Protein AF-A0A960ZQN3-F1 (afdb_monomer_lite)

Radius of gyration: 20.25 Å; chains: 1; bounding box: 57×72×35 Å

Sequence (172 aa):
MNKPSEHPDIIPLIETQFPGLRSLPWQVVADALDAFAHFGADRVEHLRDSTHRLIRNHFRDDHGGGCIFHLLSEADGPDGWIHSKESLTRYFTGGCGEAFRHQPQYQPAKWLVRVWDGEKTTRYGNWNAITPAMIHDLCELALLLRQSPPTTEPSIADEWQSLQSSMALPID

pLDDT: mean 84.17, std 13.66, range [40.12, 97.06]

Secondary structure (DSSP, 8-state):
---GGG-TTHHHHHHHT-GGGGGS-HHHHHHHHHHHHTS-HHHHHHHHHTGGG--SSTT-STT---SHHHHHHGGG-GGG---SHHHHHHHHHSS-STTGGGSGGGHHHHHHHHHHTT---TTT-S-PPPPHHHHHHHHHHHHHHHHSPP--PPPHHHHHHHHHHHS-----

Foldseek 3Di:
DPQPVPPPPLVVCCVPPNVVCVQFQPLLLRLLLLLCVLADLVLLVQLLVCLVVAAADAQPDPLQCHFSQQSSQVVVPSVQGPRDPQSLLCSQQVHGDDVSCPDPSSVSVVVNNCLQNVNDDPVRHDGGRDGSSNSSSSSVSSSVVVPPDPPPPCPVVNVVVVVVVVPPDDDD

Structure (mmCIF, N/CA/C/O backbone):
data_AF-A0A960ZQN3-F1
#
_entry.id   AF-A0A960ZQN3-F1
#
loop_
_atom_site.group_PDB
_atom_site.id
_atom_site.type_symbol
_atom_site.label_atom_id
_atom_site.label_alt_id
_atom_site.label_comp_id
_atom_site.label_asym_id
_atom_site.label_entity_id
_atom_site.label_seq_id
_atom_site.pdbx_PDB_ins_code
_atom_site.Cartn_x
_atom_site.Cartn_y
_atom_site.Cartn_z
_atom_site.occupancy
_atom_site.B_iso_or_equiv
_atom_site.auth_seq_id
_atom_site.auth_comp_id
_atom_site.auth_asym_id
_atom_site.auth_atom_id
_atom_site.pdbx_PDB_model_num
ATOM 1 N N . MET A 1 1 ? -0.648 14.745 -6.942 1.00 40.75 1 MET A N 1
ATOM 2 C CA . MET A 1 1 ? -1.421 14.225 -5.799 1.00 40.75 1 MET A CA 1
ATOM 3 C C . MET A 1 1 ? -0.855 14.871 -4.555 1.00 40.75 1 MET A C 1
ATOM 5 O O . MET A 1 1 ? 0.345 14.747 -4.335 1.00 40.75 1 MET A O 1
ATOM 9 N N . ASN A 1 2 ? -1.678 15.624 -3.827 1.00 40.12 2 ASN A N 1
ATOM 10 C CA . ASN A 1 2 ? -1.334 16.093 -2.484 1.00 40.12 2 ASN A CA 1
ATOM 11 C C . ASN A 1 2 ? -1.090 14.866 -1.598 1.00 40.12 2 ASN A C 1
ATOM 13 O O . ASN A 1 2 ? -1.681 13.811 -1.843 1.00 40.12 2 ASN A O 1
ATOM 17 N N . LYS A 1 3 ? -0.174 14.959 -0.631 1.00 43.47 3 LYS A N 1
ATOM 18 C CA . LYS A 1 3 ? 0.129 13.809 0.231 1.00 43.47 3 LYS A CA 1
ATOM 19 C C . LYS A 1 3 ? -1.122 13.478 1.057 1.00 43.47 3 LYS A C 1
ATOM 21 O O . LYS A 1 3 ? -1.698 14.401 1.623 1.00 43.47 3 LYS A O 1
ATOM 26 N N . PRO A 1 4 ? -1.507 12.203 1.235 1.00 44.72 4 PRO A N 1
ATOM 27 C CA . PRO A 1 4 ? -2.639 11.798 2.066 1.00 44.72 4 PRO A CA 1
ATOM 28 C C . PRO A 1 4 ? -2.570 12.312 3.509 1.00 44.72 4 PRO A C 1
ATOM 30 O O . PRO A 1 4 ? -3.593 12.435 4.175 1.00 44.72 4 PRO A O 1
ATOM 33 N N . SER A 1 5 ? -1.369 12.682 3.974 1.00 46.81 5 SER A N 1
ATOM 34 C CA . SER A 1 5 ? -1.140 13.407 5.227 1.00 46.81 5 SER A CA 1
ATOM 35 C C . SER A 1 5 ? -1.858 14.765 5.328 1.00 46.81 5 SER A C 1
ATOM 37 O O . SER A 1 5 ? -1.853 15.346 6.407 1.00 46.81 5 SER A O 1
ATOM 39 N N . GLU A 1 6 ? -2.432 15.273 4.234 1.00 56.47 6 GLU A N 1
ATOM 40 C CA . GLU A 1 6 ? -3.124 16.566 4.129 1.00 56.47 6 GLU A CA 1
ATOM 41 C C . GLU A 1 6 ? -4.652 16.438 4.013 1.00 56.47 6 GLU A C 1
ATOM 43 O O . GLU A 1 6 ? -5.313 17.441 3.777 1.00 56.47 6 GLU A O 1
ATOM 48 N N . HIS A 1 7 ? -5.240 15.246 4.176 1.00 62.91 7 HIS A N 1
ATOM 49 C CA . HIS A 1 7 ? -6.700 15.104 4.197 1.00 62.91 7 HIS A CA 1
ATOM 50 C C . HIS A 1 7 ? -7.236 15.222 5.635 1.00 62.91 7 HIS A C 1
ATOM 52 O O . HIS A 1 7 ? -7.259 14.212 6.351 1.00 62.91 7 HIS A O 1
ATOM 58 N N . PRO A 1 8 ? -7.697 16.412 6.080 1.00 67.56 8 PRO A N 1
ATOM 59 C CA . PRO A 1 8 ? -8.302 16.581 7.406 1.00 67.56 8 PRO A CA 1
ATOM 60 C C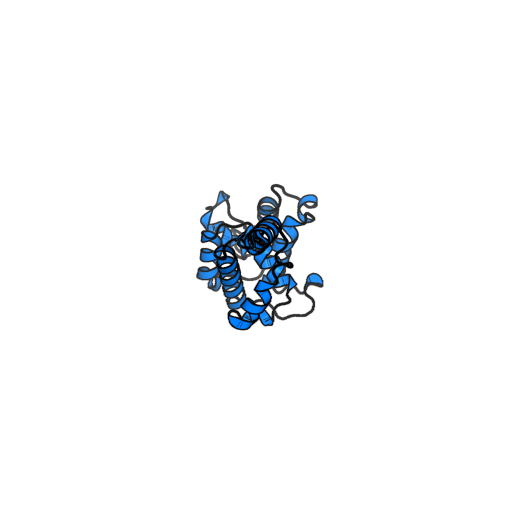 . PRO A 1 8 ? -9.502 15.647 7.622 1.00 67.56 8 PRO A C 1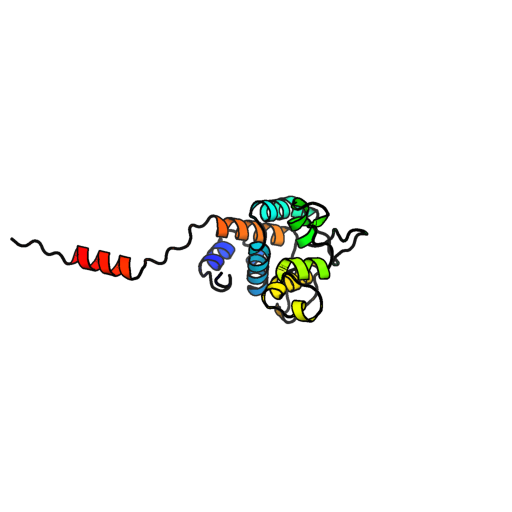
ATOM 62 O O . PRO A 1 8 ? -9.794 15.266 8.754 1.00 67.56 8 PRO A O 1
ATOM 65 N N . ASP A 1 9 ? -10.137 15.209 6.536 1.00 79.19 9 ASP A N 1
ATOM 66 C CA . ASP A 1 9 ? -11.330 14.365 6.550 1.00 79.19 9 ASP A CA 1
ATOM 67 C C . ASP A 1 9 ? -11.048 12.894 6.893 1.00 79.19 9 ASP A C 1
ATOM 69 O O . ASP A 1 9 ? -11.964 12.156 7.256 1.00 79.19 9 ASP A O 1
ATOM 73 N N . ILE A 1 10 ? -9.788 12.441 6.833 1.00 85.44 10 ILE A N 1
ATOM 74 C CA . ILE A 1 10 ? -9.457 11.040 7.134 1.00 85.44 10 ILE A CA 1
ATOM 75 C C . ILE A 1 10 ? -9.588 10.745 8.631 1.00 85.44 10 ILE A C 1
ATOM 77 O O . ILE A 1 10 ? -10.032 9.656 8.999 1.00 85.44 10 ILE A O 1
ATOM 81 N N . ILE A 1 11 ? -9.215 11.686 9.505 1.00 85.00 11 ILE A N 1
ATOM 82 C CA . ILE A 1 11 ? -9.245 11.456 10.958 1.00 85.00 11 ILE A CA 1
ATOM 83 C C . ILE A 1 11 ? -10.678 11.156 11.432 1.00 85.00 11 ILE A C 1
ATOM 85 O O . ILE A 1 11 ? -10.868 10.100 12.040 1.00 85.00 11 ILE A O 1
ATOM 89 N N . PRO A 1 12 ? -11.704 11.965 11.090 1.00 87.69 12 PRO A N 1
ATOM 90 C CA . PRO A 1 12 ? -13.092 11.639 11.415 1.00 87.69 12 PRO A CA 1
ATOM 91 C C . PRO A 1 12 ? -13.553 10.279 10.877 1.00 87.69 12 PRO A C 1
ATOM 93 O O . PRO A 1 12 ? -14.305 9.575 11.552 1.00 87.69 12 PRO A O 1
ATOM 96 N N . LEU A 1 13 ? -13.106 9.872 9.683 1.00 88.06 13 LEU A N 1
ATOM 97 C CA . LEU A 1 13 ? -13.450 8.568 9.105 1.00 88.06 13 LEU A CA 1
ATOM 98 C C . LEU A 1 13 ? -12.823 7.410 9.891 1.00 88.06 13 LEU A C 1
ATOM 100 O O . LEU A 1 13 ? -13.507 6.437 10.203 1.00 88.06 13 LEU A O 1
ATOM 104 N N . ILE A 1 14 ? -11.549 7.522 10.271 1.00 89.38 14 ILE A N 1
ATOM 105 C CA . ILE A 1 14 ? -10.876 6.528 11.121 1.00 89.38 14 ILE A CA 1
ATOM 106 C C . ILE A 1 14 ? -11.545 6.451 12.494 1.00 89.38 14 ILE A C 1
ATOM 108 O O . ILE A 1 14 ? -11.747 5.368 13.050 1.00 89.38 14 ILE A O 1
ATOM 112 N N . GLU A 1 15 ? -11.919 7.598 13.051 1.00 87.69 15 GLU A N 1
ATOM 113 C CA . GLU A 1 15 ? -12.622 7.645 14.320 1.00 87.69 15 GLU A CA 1
ATOM 114 C C . GLU A 1 15 ? -14.010 7.013 14.212 1.00 87.69 15 GLU A C 1
ATOM 116 O O . GLU A 1 15 ? -14.386 6.242 15.081 1.00 87.69 15 GLU A O 1
ATOM 121 N N . THR A 1 16 ? -14.779 7.250 13.161 1.00 90.75 16 THR A N 1
ATOM 122 C CA . THR A 1 16 ? -16.177 6.789 13.120 1.00 90.75 16 THR A CA 1
ATOM 123 C C . THR A 1 16 ? -16.362 5.399 12.515 1.00 90.75 16 THR A C 1
ATOM 125 O O . THR A 1 16 ? -17.167 4.627 13.033 1.00 90.75 16 THR A O 1
ATOM 128 N N . GLN A 1 17 ? -15.625 5.065 11.455 1.00 93.50 17 GLN A N 1
ATOM 129 C CA . GLN A 1 17 ? -15.877 3.883 10.619 1.00 93.50 17 GLN A CA 1
ATOM 130 C C . GLN A 1 17 ? -14.787 2.812 10.734 1.00 93.50 17 GLN A C 1
ATOM 132 O O . GLN A 1 17 ? -15.099 1.630 10.635 1.00 93.50 17 GLN A O 1
ATOM 137 N N . PHE A 1 18 ? -13.537 3.195 11.023 1.00 94.50 18 PHE A N 1
ATOM 138 C CA . PHE A 1 18 ? -12.396 2.266 11.035 1.00 94.50 18 PHE A CA 1
ATOM 139 C C . PHE A 1 18 ? -11.647 2.261 12.379 1.00 94.50 18 PHE A C 1
ATOM 141 O O . PHE A 1 18 ? -10.457 2.592 12.443 1.00 94.50 18 PHE A O 1
ATOM 148 N N . PRO A 1 19 ? -12.303 1.870 13.491 1.00 89.94 19 PRO A N 1
ATOM 149 C CA . PRO A 1 19 ? -11.711 1.953 14.824 1.00 89.94 19 PRO A CA 1
ATOM 150 C C . PRO A 1 19 ? -10.436 1.109 14.983 1.00 89.94 19 PRO A C 1
ATOM 152 O O . PRO A 1 19 ? -9.588 1.453 15.808 1.00 89.94 19 PRO A O 1
ATOM 155 N N . GLY A 1 20 ? -10.261 0.049 14.183 1.00 89.31 20 GLY A N 1
ATOM 156 C CA . GLY A 1 20 ? -9.033 -0.752 14.151 1.00 89.31 20 GLY A CA 1
ATOM 157 C C . GLY A 1 20 ? -7.796 0.061 13.754 1.00 89.31 20 GLY A C 1
ATOM 158 O O . GLY A 1 20 ? -6.716 -0.131 14.324 1.00 89.31 20 GLY A O 1
ATOM 159 N N . LEU A 1 21 ? -7.964 1.040 12.859 1.00 93.62 21 LEU A N 1
ATOM 160 C CA . LEU A 1 21 ? -6.877 1.886 12.364 1.00 93.62 21 LEU A CA 1
ATOM 161 C C . LEU A 1 21 ? -6.417 2.940 13.376 1.00 93.62 21 LEU A C 1
ATOM 163 O O . LEU A 1 21 ? -5.293 3.418 13.269 1.00 93.62 21 LEU A O 1
ATOM 167 N N . ARG A 1 22 ? -7.213 3.253 14.410 1.00 91.12 22 ARG A N 1
ATOM 168 C CA . ARG A 1 22 ? -6.832 4.211 15.472 1.00 91.12 22 ARG A CA 1
ATOM 169 C C . ARG A 1 22 ? -5.569 3.803 16.236 1.00 91.12 22 ARG A C 1
ATOM 171 O O . ARG A 1 22 ? -4.911 4.636 16.849 1.00 91.12 22 ARG A O 1
ATOM 178 N N . SER A 1 23 ? -5.266 2.506 16.246 1.00 90.75 23 SER A N 1
ATOM 179 C CA . SER A 1 23 ? -4.070 1.949 16.886 1.00 90.75 23 SER A CA 1
ATOM 180 C C . SER A 1 23 ? -2.815 2.022 16.011 1.00 90.75 23 SER A C 1
ATOM 182 O O . SER A 1 23 ? -1.711 1.782 16.506 1.00 90.75 23 SER A O 1
ATOM 184 N N . LEU A 1 24 ? -2.968 2.348 14.724 1.00 90.75 24 LEU A N 1
ATOM 185 C CA . LEU A 1 24 ? -1.850 2.509 13.809 1.00 90.75 24 LEU A CA 1
ATOM 186 C C . LEU A 1 24 ? -1.257 3.914 13.947 1.00 90.75 24 LEU A C 1
ATOM 188 O O . LEU A 1 24 ? -1.995 4.897 14.043 1.00 90.75 24 LEU A O 1
ATOM 192 N N . PRO A 1 25 ? 0.076 4.051 13.882 1.00 91.38 25 PRO A N 1
ATOM 193 C CA . PRO A 1 25 ? 0.689 5.352 13.678 1.00 91.38 25 PRO A CA 1
ATOM 194 C C . PRO A 1 25 ? 0.147 5.986 12.394 1.00 91.38 25 PRO A C 1
ATOM 196 O O . PRO A 1 25 ? 0.110 5.333 11.351 1.00 91.38 25 PRO A O 1
ATOM 199 N N . TRP A 1 26 ? -0.200 7.273 12.443 1.00 89.00 26 TRP A N 1
ATOM 200 C CA . TRP A 1 26 ? -0.752 8.001 11.292 1.00 89.00 26 TRP A CA 1
ATOM 201 C C . TRP A 1 26 ? 0.075 7.828 10.008 1.00 89.00 26 TRP A C 1
ATOM 203 O O . TRP A 1 26 ? -0.470 7.609 8.931 1.00 89.00 26 TRP A O 1
ATOM 213 N N . GLN A 1 27 ? 1.406 7.837 10.125 1.00 91.25 27 GLN A N 1
ATOM 214 C CA . GLN A 1 27 ? 2.302 7.663 8.982 1.00 91.25 27 GLN A CA 1
ATOM 215 C C . GLN A 1 27 ? 2.159 6.287 8.302 1.00 91.25 27 GLN A C 1
ATOM 217 O O . GLN A 1 27 ? 2.409 6.194 7.105 1.00 91.25 27 GLN A O 1
ATOM 222 N N . VAL A 1 28 ? 1.758 5.230 9.023 1.00 93.06 28 VAL A N 1
ATOM 223 C CA . VAL A 1 28 ? 1.466 3.914 8.420 1.00 93.06 28 VAL A CA 1
ATOM 224 C C . VAL A 1 28 ? 0.232 4.014 7.532 1.00 93.06 28 VAL A C 1
ATOM 226 O O . VAL A 1 28 ? 0.256 3.526 6.407 1.00 93.06 28 VAL A O 1
ATOM 229 N N . VAL A 1 29 ? -0.822 4.676 8.020 1.00 94.00 29 VAL A N 1
ATOM 230 C CA . VAL A 1 29 ? -2.050 4.899 7.248 1.00 94.00 29 VAL A CA 1
ATOM 231 C C . VAL A 1 29 ? -1.739 5.724 6.001 1.00 94.00 29 VAL A C 1
ATOM 233 O O . VAL A 1 29 ? -2.080 5.309 4.899 1.00 94.00 29 VAL A O 1
ATOM 236 N N . ALA A 1 30 ? -1.019 6.837 6.154 1.00 91.69 30 ALA A N 1
ATOM 237 C CA . ALA A 1 30 ? -0.630 7.687 5.032 1.00 91.69 30 ALA A CA 1
ATOM 238 C C . ALA A 1 30 ? 0.205 6.928 3.985 1.00 91.69 30 ALA A C 1
ATOM 240 O O . ALA A 1 30 ? -0.123 6.975 2.803 1.00 91.69 30 ALA A O 1
ATOM 241 N N . ASP A 1 31 ? 1.228 6.176 4.411 1.00 94.12 31 ASP A N 1
ATOM 242 C CA . ASP A 1 31 ? 2.074 5.402 3.495 1.00 94.12 31 ASP A CA 1
ATOM 243 C C . ASP A 1 31 ? 1.282 4.268 2.800 1.00 94.12 31 ASP A C 1
ATOM 245 O O . ASP A 1 31 ? 1.553 3.944 1.643 1.00 94.12 31 ASP A O 1
ATOM 249 N N . ALA A 1 32 ? 0.290 3.672 3.474 1.00 95.31 32 ALA A N 1
ATOM 250 C CA . ALA A 1 32 ? -0.591 2.672 2.872 1.00 95.31 32 ALA A CA 1
ATOM 251 C C . ALA A 1 32 ? -1.491 3.281 1.790 1.00 95.31 32 ALA A C 1
ATOM 253 O O . ALA A 1 32 ? -1.557 2.752 0.682 1.00 95.31 32 ALA A O 1
ATOM 254 N N . LEU A 1 33 ? -2.133 4.414 2.088 1.00 94.94 33 LEU A N 1
ATOM 255 C CA . LEU A 1 33 ? -2.977 5.131 1.131 1.00 94.94 33 LEU A CA 1
ATOM 256 C C . LEU A 1 33 ? -2.171 5.613 -0.079 1.00 94.94 33 LEU A C 1
ATOM 258 O O . LEU A 1 33 ? -2.609 5.420 -1.213 1.00 94.94 33 LEU A O 1
ATOM 262 N N . ASP A 1 34 ? -0.974 6.160 0.156 1.00 93.94 34 ASP A N 1
ATOM 263 C CA . ASP A 1 34 ? -0.030 6.535 -0.900 1.00 93.94 34 ASP A CA 1
ATOM 264 C C . ASP A 1 34 ? 0.299 5.337 -1.788 1.00 93.94 34 ASP A C 1
ATOM 266 O O . ASP A 1 34 ? 0.190 5.415 -3.008 1.00 93.94 34 ASP A O 1
ATOM 270 N N . ALA A 1 35 ? 0.665 4.200 -1.192 1.00 95.38 35 ALA A N 1
ATOM 271 C CA . ALA A 1 35 ? 1.006 3.012 -1.959 1.00 95.38 35 ALA A CA 1
ATOM 272 C C . ALA A 1 35 ? -0.189 2.477 -2.764 1.00 95.38 35 ALA A C 1
ATOM 274 O O . ALA A 1 35 ? -0.026 2.113 -3.929 1.00 95.38 35 ALA A O 1
ATOM 275 N N . PHE A 1 36 ? -1.388 2.454 -2.178 1.00 95.81 36 PHE A N 1
ATOM 276 C CA . PHE A 1 36 ? -2.598 1.978 -2.848 1.00 95.81 36 PHE A CA 1
ATOM 277 C C . PHE A 1 36 ? -3.031 2.895 -3.988 1.00 95.81 36 PHE A C 1
ATOM 279 O O . PHE A 1 36 ? -3.550 2.397 -4.984 1.00 95.81 36 PHE A O 1
ATOM 286 N N . ALA A 1 37 ? -2.781 4.205 -3.907 1.00 94.19 37 ALA A N 1
ATOM 287 C CA . ALA A 1 37 ? -3.086 5.163 -4.972 1.00 94.19 37 ALA A CA 1
ATOM 288 C C . ALA A 1 37 ? -2.400 4.844 -6.317 1.00 94.19 37 ALA A C 1
ATOM 290 O O . ALA A 1 37 ? -2.891 5.263 -7.362 1.00 94.19 37 ALA A O 1
ATOM 291 N N . HIS A 1 38 ? -1.320 4.054 -6.314 1.00 93.69 38 HIS A N 1
ATOM 292 C CA . HIS A 1 38 ? -0.671 3.557 -7.533 1.00 93.69 38 HIS A CA 1
ATOM 293 C C . HIS A 1 38 ? -1.403 2.380 -8.207 1.00 93.69 38 HIS A C 1
ATOM 295 O O . HIS A 1 38 ? -0.951 1.896 -9.245 1.00 93.69 38 HIS A O 1
ATOM 301 N N . PHE A 1 39 ? -2.503 1.896 -7.630 1.00 94.31 39 PHE A N 1
ATOM 302 C CA . PHE A 1 39 ? -3.287 0.773 -8.141 1.00 94.31 39 PHE A CA 1
ATOM 303 C C . PHE A 1 39 ? -4.729 1.197 -8.434 1.00 94.31 39 PHE A C 1
ATOM 305 O O . PHE A 1 39 ? -5.309 2.017 -7.714 1.00 94.31 39 PHE A O 1
ATOM 312 N N . GLY A 1 40 ? -5.327 0.592 -9.466 1.00 93.62 40 GLY A N 1
ATOM 313 C CA . GLY A 1 40 ? -6.756 0.718 -9.775 1.00 93.62 40 GLY A CA 1
ATOM 314 C C . GLY A 1 40 ? -7.654 0.266 -8.616 1.00 93.62 40 GLY A C 1
ATOM 315 O O . GLY A 1 40 ? -7.197 -0.404 -7.689 1.00 93.62 40 GLY A O 1
ATOM 316 N N . ALA A 1 41 ? -8.916 0.708 -8.606 1.00 94.88 41 ALA A N 1
ATOM 317 C CA . ALA A 1 41 ? -9.858 0.379 -7.526 1.00 94.88 41 ALA A CA 1
ATOM 318 C C . ALA A 1 41 ? -10.135 -1.127 -7.451 1.00 94.88 41 ALA A C 1
ATOM 320 O O . ALA A 1 41 ? -10.105 -1.691 -6.365 1.00 94.88 41 ALA A O 1
ATOM 321 N N . ASP A 1 42 ? -10.258 -1.771 -8.608 1.00 94.69 42 ASP A N 1
ATOM 322 C CA . ASP A 1 42 ? -10.379 -3.217 -8.794 1.00 94.69 42 ASP A CA 1
ATOM 323 C C . ASP A 1 42 ? -9.282 -4.008 -8.063 1.00 94.69 42 ASP A C 1
ATOM 325 O O . ASP A 1 42 ? -9.545 -5.015 -7.408 1.00 94.69 42 ASP A O 1
ATOM 329 N N . ARG A 1 43 ? -8.038 -3.524 -8.109 1.00 95.31 43 ARG A N 1
ATOM 330 C CA . ARG A 1 43 ? -6.903 -4.185 -7.447 1.00 95.31 43 ARG A CA 1
ATOM 331 C C . ARG A 1 43 ? -6.950 -4.029 -5.936 1.00 95.31 43 ARG A C 1
ATOM 333 O O . ARG A 1 43 ? -6.645 -4.969 -5.207 1.00 95.31 43 ARG A O 1
ATOM 340 N N . VAL A 1 44 ? -7.334 -2.845 -5.462 1.00 96.50 44 VAL A N 1
ATOM 341 C CA . VAL A 1 44 ? -7.496 -2.582 -4.025 1.00 96.50 44 VAL A CA 1
ATOM 342 C C . VAL A 1 44 ? -8.671 -3.390 -3.460 1.00 96.50 44 VAL A C 1
ATOM 344 O O . VAL A 1 44 ? -8.552 -3.940 -2.367 1.00 96.50 44 VAL A O 1
ATOM 347 N N . GLU A 1 45 ? -9.763 -3.537 -4.215 1.00 96.00 45 GLU A N 1
ATOM 348 C CA . GLU A 1 45 ? -10.876 -4.441 -3.892 1.00 96.00 45 GLU A CA 1
ATOM 349 C C . GLU A 1 45 ? -10.414 -5.899 -3.819 1.00 96.00 45 GLU A C 1
ATOM 351 O O . GLU A 1 45 ? -10.689 -6.583 -2.834 1.00 96.00 45 GLU A O 1
ATOM 356 N N . HIS A 1 46 ? -9.627 -6.359 -4.796 1.00 94.38 46 HIS A N 1
ATOM 357 C CA . HIS A 1 46 ? -9.065 -7.711 -4.770 1.00 94.38 46 HIS A CA 1
ATOM 358 C C . HIS A 1 46 ? -8.190 -7.958 -3.534 1.00 94.38 46 HIS A C 1
ATOM 360 O O . HIS A 1 46 ? -8.313 -9.003 -2.891 1.00 94.38 46 HIS A O 1
ATOM 366 N N . LEU A 1 47 ? -7.343 -6.994 -3.146 1.00 94.88 47 LEU A N 1
ATOM 367 C CA . LEU A 1 47 ? -6.561 -7.089 -1.910 1.00 94.88 47 LEU A CA 1
ATOM 368 C C . LEU A 1 47 ? -7.465 -7.166 -0.670 1.00 94.88 47 LEU A C 1
ATOM 370 O O . LEU A 1 47 ? -7.219 -8.022 0.181 1.00 94.88 47 LEU A O 1
ATOM 374 N N . ARG A 1 48 ? -8.497 -6.312 -0.571 1.00 96.19 48 ARG A N 1
ATOM 375 C CA . ARG A 1 48 ? -9.481 -6.319 0.531 1.00 96.19 48 ARG A CA 1
ATOM 376 C C . ARG A 1 48 ? -10.084 -7.715 0.705 1.00 96.19 48 ARG A C 1
ATOM 378 O O . ARG A 1 48 ? -10.031 -8.284 1.799 1.00 96.19 48 ARG A O 1
ATOM 385 N N . ASP A 1 49 ? -10.564 -8.295 -0.389 1.00 95.38 49 ASP A N 1
ATOM 386 C CA . ASP A 1 49 ? -11.267 -9.582 -0.388 1.00 95.38 49 ASP A CA 1
ATOM 387 C C . ASP A 1 49 ? -10.299 -10.771 -0.189 1.00 95.38 49 ASP A C 1
ATOM 389 O O . ASP A 1 49 ? -10.670 -11.831 0.326 1.00 95.38 49 ASP A O 1
ATOM 393 N N . SER A 1 50 ? -9.017 -10.577 -0.514 1.00 93.25 50 SER A N 1
ATOM 394 C CA . SER A 1 50 ? -7.954 -11.585 -0.410 1.00 93.25 50 SER A CA 1
ATOM 395 C C . SER A 1 50 ? -7.060 -11.448 0.829 1.00 93.25 50 SER A C 1
ATOM 397 O O . SER A 1 50 ? -6.054 -12.150 0.926 1.00 93.25 50 SER A O 1
ATOM 399 N N . THR A 1 51 ? -7.395 -10.604 1.812 1.00 92.19 51 THR A N 1
ATOM 400 C CA . THR A 1 51 ? -6.539 -10.374 3.002 1.00 92.19 51 THR A CA 1
ATOM 401 C C . THR A 1 51 ? -6.197 -11.644 3.790 1.00 92.19 51 THR A C 1
ATOM 403 O O . THR A 1 51 ? -5.118 -11.741 4.373 1.00 92.19 51 THR A O 1
ATOM 406 N N . HIS A 1 52 ? -7.066 -12.655 3.767 1.00 89.62 52 HIS A N 1
ATOM 407 C CA . HIS A 1 52 ? -6.832 -13.968 4.378 1.00 89.62 52 HIS A CA 1
ATOM 408 C C . HIS A 1 52 ? -5.666 -14.757 3.745 1.00 89.62 52 HIS A C 1
ATOM 410 O O . HIS A 1 52 ? -5.146 -15.680 4.368 1.00 89.62 52 HIS A O 1
ATOM 416 N N . ARG A 1 53 ? -5.247 -14.397 2.523 1.00 88.38 53 ARG A N 1
ATOM 417 C CA . ARG A 1 53 ? -4.118 -14.995 1.787 1.00 88.38 53 ARG A CA 1
ATOM 418 C C . ARG A 1 53 ? -2.789 -14.303 2.082 1.00 88.38 53 ARG A C 1
ATOM 420 O O . ARG A 1 53 ? -1.761 -14.732 1.571 1.00 88.38 53 ARG A O 1
ATOM 427 N N . LEU A 1 54 ? -2.789 -13.222 2.864 1.00 88.12 54 LEU A N 1
ATOM 428 C CA . LEU A 1 54 ? -1.569 -12.488 3.170 1.00 88.12 54 LEU A CA 1
ATOM 429 C C . LEU A 1 54 ? -0.637 -13.318 4.060 1.00 88.12 54 LEU A C 1
ATOM 431 O O . LEU A 1 54 ? -0.997 -13.743 5.158 1.00 88.12 54 LEU A O 1
ATOM 435 N N . ILE A 1 55 ? 0.603 -13.481 3.607 1.00 84.31 55 ILE A N 1
ATOM 436 C CA . ILE A 1 55 ? 1.665 -14.202 4.312 1.00 84.31 55 ILE A CA 1
ATOM 437 C C . ILE A 1 55 ? 2.728 -13.189 4.745 1.00 84.31 55 ILE A C 1
ATOM 439 O O . ILE A 1 55 ? 2.953 -12.194 4.066 1.00 84.31 55 ILE A O 1
ATOM 443 N N . ARG A 1 56 ? 3.369 -13.406 5.897 1.00 85.38 56 ARG A N 1
ATOM 444 C CA . ARG A 1 56 ? 4.512 -12.597 6.361 1.00 85.38 56 ARG A CA 1
ATOM 445 C C . ARG A 1 56 ? 5.842 -13.210 5.925 1.00 85.38 56 ARG A C 1
ATOM 447 O O . ARG A 1 56 ? 5.924 -14.421 5.722 1.00 85.38 56 ARG A O 1
ATOM 454 N N . ASN A 1 57 ? 6.903 -12.409 5.986 1.00 75.25 57 ASN A N 1
ATOM 455 C CA . ASN A 1 57 ? 8.278 -12.690 5.561 1.00 75.25 57 ASN A CA 1
ATOM 456 C C . ASN A 1 57 ? 8.422 -12.552 4.041 1.00 75.25 57 ASN A C 1
ATOM 458 O O . ASN A 1 57 ? 8.305 -13.531 3.306 1.00 75.25 57 ASN A O 1
ATOM 462 N N . HIS A 1 58 ? 8.671 -11.314 3.611 1.00 63.78 58 HIS A N 1
ATOM 463 C CA . HIS A 1 58 ? 8.698 -10.823 2.234 1.00 63.78 58 HIS A CA 1
ATOM 464 C C . HIS A 1 58 ? 9.166 -11.856 1.204 1.00 63.78 58 HIS A C 1
ATOM 466 O O . HIS A 1 58 ? 10.306 -12.318 1.242 1.00 63.78 58 HIS A O 1
ATOM 472 N N . PHE A 1 59 ? 8.284 -12.126 0.235 1.00 66.12 59 PHE A N 1
ATOM 473 C CA . PHE A 1 59 ? 8.535 -12.907 -0.986 1.00 66.12 59 PHE A CA 1
ATOM 474 C C . PHE A 1 59 ? 8.803 -14.410 -0.781 1.00 66.12 59 PHE A C 1
ATOM 476 O O . PHE A 1 59 ? 9.479 -15.028 -1.597 1.00 66.12 59 PHE A O 1
ATOM 483 N N . ARG A 1 60 ? 8.290 -15.020 0.296 1.00 56.44 60 ARG A N 1
ATOM 484 C CA . ARG A 1 60 ? 8.440 -16.462 0.563 1.00 56.44 60 ARG A CA 1
ATOM 485 C C . ARG A 1 60 ? 7.435 -17.342 -0.190 1.00 56.44 60 ARG A C 1
ATOM 487 O O . ARG A 1 60 ? 6.550 -17.930 0.416 1.00 56.44 60 ARG A O 1
ATOM 494 N N . ASP A 1 61 ? 7.629 -17.495 -1.484 1.00 59.50 61 ASP A N 1
ATOM 495 C CA . ASP A 1 61 ? 7.448 -18.783 -2.162 1.00 59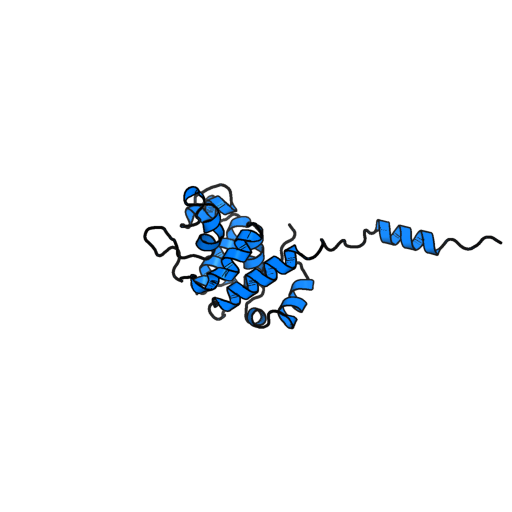.50 61 ASP A CA 1
ATOM 496 C C . ASP A 1 61 ? 8.397 -18.815 -3.376 1.00 59.50 61 ASP A C 1
ATOM 498 O O . ASP A 1 61 ? 9.077 -17.820 -3.647 1.00 59.50 61 ASP A O 1
ATOM 502 N N . ASP A 1 62 ? 8.489 -19.940 -4.088 1.00 57.78 62 ASP A N 1
ATOM 503 C CA . ASP A 1 62 ? 9.378 -20.095 -5.257 1.00 57.78 62 ASP A CA 1
ATOM 504 C C . ASP A 1 62 ? 9.058 -19.106 -6.403 1.00 57.78 62 ASP A C 1
ATOM 506 O O . ASP A 1 62 ? 9.830 -18.962 -7.354 1.00 57.78 62 ASP A O 1
ATOM 510 N N . HIS A 1 63 ? 7.939 -18.387 -6.290 1.00 59.84 63 HIS A N 1
ATOM 511 C CA . HIS A 1 63 ? 7.434 -17.384 -7.218 1.00 59.84 63 HIS A CA 1
ATOM 512 C C . HIS A 1 63 ? 7.257 -15.992 -6.575 1.00 59.84 63 HIS A C 1
ATOM 514 O O . HIS A 1 63 ? 6.742 -15.096 -7.237 1.00 59.84 63 HIS A O 1
ATOM 520 N N . GLY A 1 64 ? 7.690 -15.781 -5.324 1.00 59.69 64 GLY A N 1
ATOM 521 C CA . GLY A 1 64 ? 7.558 -14.541 -4.550 1.00 59.69 64 GLY A CA 1
ATOM 522 C C . GLY A 1 64 ? 6.137 -14.128 -4.115 1.00 59.69 64 GLY A C 1
ATOM 523 O O . GLY A 1 64 ? 5.929 -12.961 -3.763 1.00 59.69 64 GLY A O 1
ATOM 524 N N . GLY A 1 65 ? 5.175 -15.052 -4.094 1.00 57.31 65 GLY A N 1
ATOM 525 C CA . GLY A 1 65 ? 3.744 -14.871 -3.811 1.00 57.31 65 GLY A CA 1
ATOM 526 C C . GLY A 1 65 ? 3.352 -14.650 -2.347 1.00 57.31 65 GLY A C 1
ATOM 527 O O . GLY A 1 65 ? 2.422 -15.261 -1.829 1.00 57.31 65 GLY A O 1
ATOM 528 N N . GLY A 1 66 ? 4.050 -13.751 -1.650 1.00 64.12 66 GLY A N 1
ATOM 529 C CA . GLY A 1 66 ? 3.893 -13.596 -0.198 1.00 64.12 66 GLY A CA 1
ATOM 530 C C . GLY A 1 66 ? 3.918 -12.167 0.330 1.00 64.12 66 GLY A C 1
ATOM 531 O O . GLY A 1 66 ? 4.211 -11.980 1.503 1.00 64.12 66 GLY A O 1
ATOM 532 N N . CYS A 1 67 ? 3.683 -11.142 -0.492 1.00 80.62 67 CYS A N 1
ATOM 533 C CA . CYS A 1 67 ? 3.611 -9.757 -0.006 1.00 80.62 67 CYS A CA 1
ATOM 534 C C . CYS A 1 67 ? 2.289 -9.085 -0.389 1.00 80.62 67 CYS A C 1
ATOM 536 O O . CYS A 1 67 ? 1.621 -9.513 -1.327 1.00 80.62 67 CYS A O 1
ATOM 538 N N . ILE A 1 68 ? 1.935 -7.999 0.307 1.00 90.88 68 ILE A N 1
ATOM 539 C CA . ILE A 1 68 ? 0.728 -7.199 0.019 1.00 90.88 68 ILE A CA 1
ATOM 540 C C . ILE A 1 68 ? 0.652 -6.818 -1.469 1.00 90.88 68 ILE A C 1
ATOM 542 O O . ILE A 1 68 ? -0.407 -6.897 -2.087 1.00 90.88 68 ILE A O 1
ATOM 546 N N . PHE A 1 69 ? 1.790 -6.451 -2.063 1.00 92.94 69 PHE A N 1
ATOM 547 C CA . PHE A 1 69 ? 1.854 -6.027 -3.461 1.00 92.94 69 PHE A CA 1
ATOM 548 C C . PHE A 1 69 ? 1.748 -7.172 -4.464 1.00 92.94 69 PHE A C 1
ATOM 550 O O . PHE A 1 69 ? 1.351 -6.923 -5.599 1.00 92.94 69 PHE A O 1
ATOM 557 N N . HIS A 1 70 ? 2.046 -8.409 -4.060 1.00 91.12 70 HIS A N 1
ATOM 558 C CA . HIS A 1 70 ? 1.804 -9.564 -4.914 1.00 91.12 70 HIS A CA 1
ATOM 559 C C . HIS A 1 70 ? 0.306 -9.689 -5.177 1.00 91.12 70 HIS A C 1
ATOM 561 O O . HIS A 1 70 ? -0.098 -9.605 -6.328 1.00 91.12 70 HIS A O 1
ATOM 567 N N . LEU A 1 71 ? -0.518 -9.731 -4.120 1.00 90.75 71 LEU A N 1
ATOM 568 C CA . LEU A 1 71 ? -1.977 -9.784 -4.263 1.00 90.75 71 LEU A CA 1
ATOM 569 C C . LEU A 1 71 ? -2.506 -8.610 -5.096 1.00 90.75 71 LEU A C 1
ATOM 571 O O . LEU A 1 71 ? -3.262 -8.835 -6.030 1.00 90.75 71 LEU A O 1
ATOM 575 N N . LEU A 1 72 ? -2.052 -7.377 -4.841 1.00 92.25 72 LEU A N 1
ATOM 576 C CA . LEU A 1 72 ? -2.464 -6.204 -5.634 1.00 92.25 72 LEU A CA 1
ATOM 577 C C . LEU A 1 72 ? -2.153 -6.325 -7.133 1.00 92.25 72 LEU A C 1
ATOM 579 O O . LEU A 1 72 ? -2.871 -5.755 -7.950 1.00 92.25 72 LEU A O 1
ATOM 583 N N . SER A 1 73 ? -1.080 -7.024 -7.494 1.00 91.69 73 SER A N 1
ATOM 584 C CA . SER A 1 73 ? -0.627 -7.171 -8.882 1.00 91.69 73 SER A CA 1
ATOM 585 C C . SER A 1 73 ? -1.032 -8.499 -9.517 1.00 91.69 73 SER A C 1
ATOM 587 O O . SER A 1 73 ? -0.791 -8.690 -10.703 1.00 91.69 73 SER A O 1
ATOM 589 N N . GLU A 1 74 ? -1.694 -9.407 -8.790 1.00 88.62 74 GLU A N 1
ATOM 590 C CA . GLU A 1 74 ? -2.156 -10.684 -9.351 1.00 88.62 74 GLU A CA 1
ATOM 591 C C . GLU A 1 74 ? -3.039 -10.481 -10.588 1.00 88.62 74 GLU A C 1
ATOM 593 O O . GLU A 1 74 ? -2.920 -11.228 -11.562 1.00 88.62 74 GLU A O 1
ATOM 598 N N . ALA A 1 75 ? -3.863 -9.429 -10.564 1.00 83.12 75 ALA A N 1
ATOM 599 C CA . ALA A 1 75 ? -4.755 -9.038 -11.652 1.00 83.12 75 ALA A CA 1
ATOM 600 C C . ALA A 1 75 ? -4.020 -8.644 -12.949 1.00 83.12 75 ALA A C 1
ATOM 602 O O . ALA A 1 75 ? -4.618 -8.699 -14.021 1.00 83.12 75 ALA A O 1
ATOM 603 N N . ASP A 1 76 ? -2.734 -8.281 -12.877 1.00 82.19 76 ASP A N 1
ATOM 604 C CA . ASP A 1 76 ? -1.911 -7.959 -14.051 1.00 82.19 76 ASP A CA 1
ATOM 605 C C . ASP A 1 76 ? -1.416 -9.202 -14.805 1.00 82.19 76 ASP A C 1
ATOM 607 O O . ASP A 1 76 ? -0.866 -9.094 -15.902 1.00 82.19 76 ASP A O 1
ATOM 611 N N . GLY A 1 77 ? -1.602 -10.389 -14.225 1.00 83.12 77 GLY A N 1
ATOM 612 C CA . GLY A 1 77 ? -1.027 -11.627 -14.734 1.00 83.12 77 GLY A CA 1
ATOM 613 C C . GLY A 1 77 ? 0.485 -11.739 -14.482 1.00 83.12 77 GLY A C 1
ATOM 614 O O . GLY A 1 77 ? 1.109 -10.806 -13.972 1.00 83.12 77 GLY A O 1
ATOM 615 N N . PRO A 1 78 ? 1.093 -12.891 -14.827 1.00 83.50 78 PRO A N 1
ATOM 616 C CA . PRO A 1 78 ? 2.444 -13.256 -14.388 1.00 83.50 78 PRO A CA 1
ATOM 617 C C . PRO A 1 78 ? 3.534 -12.224 -14.704 1.00 83.50 78 PRO A C 1
ATOM 619 O O . PRO A 1 78 ? 4.451 -12.036 -13.907 1.00 83.50 78 PRO A O 1
ATOM 622 N N . ASP A 1 79 ? 3.418 -11.520 -15.832 1.00 82.38 79 ASP A N 1
ATOM 623 C CA . ASP A 1 79 ? 4.401 -10.522 -16.269 1.00 82.38 79 ASP A CA 1
ATOM 624 C C . ASP A 1 79 ? 4.328 -9.204 -15.473 1.00 82.38 79 ASP A C 1
ATOM 626 O O . ASP A 1 79 ? 5.289 -8.430 -15.459 1.00 82.38 79 ASP A O 1
ATOM 630 N N . GLY A 1 80 ? 3.202 -8.936 -14.805 1.00 83.88 80 GLY A N 1
ATOM 631 C CA . GLY A 1 80 ? 2.981 -7.740 -13.990 1.00 83.88 80 GLY A CA 1
ATOM 632 C C . GLY A 1 80 ? 3.152 -7.959 -12.487 1.00 83.88 80 GLY A C 1
ATOM 633 O O . GLY A 1 80 ? 3.074 -6.999 -11.719 1.00 83.88 80 GLY A O 1
ATOM 634 N N . TRP A 1 81 ? 3.406 -9.196 -12.053 1.00 89.88 81 TRP A N 1
ATOM 635 C CA . TRP A 1 81 ? 3.465 -9.535 -10.636 1.00 89.88 81 TRP A CA 1
ATOM 636 C C . TRP A 1 81 ? 4.603 -8.829 -9.897 1.00 89.88 81 TRP A C 1
ATOM 638 O O . TRP A 1 81 ? 5.775 -8.825 -10.284 1.00 89.88 81 TRP A O 1
ATOM 648 N N . ILE A 1 82 ? 4.268 -8.294 -8.730 1.00 90.62 82 ILE A N 1
ATOM 649 C CA . ILE A 1 82 ? 5.217 -7.742 -7.778 1.00 90.62 82 ILE A CA 1
ATOM 650 C C . ILE A 1 82 ? 5.610 -8.851 -6.805 1.00 90.62 82 ILE A C 1
ATOM 652 O O . ILE A 1 82 ? 5.027 -9.025 -5.738 1.00 90.62 82 ILE A O 1
ATOM 656 N N . HIS A 1 83 ? 6.636 -9.601 -7.191 1.00 87.38 83 HIS A N 1
ATOM 657 C CA . HIS A 1 83 ? 7.110 -10.777 -6.462 1.00 87.38 83 HIS A CA 1
ATOM 658 C C . HIS A 1 83 ? 8.539 -10.633 -5.911 1.00 87.38 83 HIS A C 1
ATOM 660 O O . HIS A 1 83 ? 9.112 -11.567 -5.355 1.00 87.38 83 HIS A O 1
ATOM 666 N N . SER A 1 84 ? 9.163 -9.469 -6.080 1.00 88.88 84 SER A N 1
ATOM 667 C CA . SER A 1 84 ? 10.496 -9.192 -5.558 1.00 88.88 84 SER A CA 1
ATOM 668 C C . SER A 1 84 ? 10.662 -7.721 -5.191 1.00 88.88 84 SER A C 1
ATOM 670 O O . SER A 1 84 ? 9.900 -6.841 -5.596 1.00 88.88 84 SER A O 1
ATOM 672 N N . LYS A 1 85 ? 11.738 -7.421 -4.460 1.00 89.94 85 LYS A N 1
ATOM 673 C CA . LYS A 1 85 ? 12.150 -6.037 -4.194 1.00 89.94 85 LYS A CA 1
ATOM 674 C C . LYS A 1 85 ? 12.399 -5.259 -5.493 1.00 89.94 85 LYS A C 1
ATOM 676 O O . LYS A 1 85 ? 12.164 -4.053 -5.549 1.00 89.94 85 LYS A O 1
ATOM 681 N N . GLU A 1 86 ? 12.908 -5.925 -6.526 1.00 91.38 86 GLU A N 1
ATOM 682 C CA . GLU A 1 86 ? 13.229 -5.301 -7.811 1.00 91.38 86 GLU A CA 1
ATOM 683 C C . GLU A 1 86 ? 11.981 -4.993 -8.627 1.00 91.38 86 GLU A C 1
ATOM 685 O O . GLU A 1 86 ? 11.878 -3.879 -9.136 1.00 91.38 86 GLU A O 1
ATOM 690 N N . SER A 1 87 ? 11.016 -5.914 -8.687 1.00 92.12 87 SER A N 1
ATOM 691 C CA . SER A 1 87 ? 9.723 -5.661 -9.332 1.00 92.12 87 SER A CA 1
ATOM 692 C C . SER A 1 87 ? 8.943 -4.570 -8.595 1.00 92.12 87 SER A C 1
ATOM 694 O O . SER A 1 87 ? 8.388 -3.692 -9.245 1.00 92.12 87 SER A O 1
ATOM 696 N N . LEU A 1 88 ? 8.994 -4.534 -7.255 1.00 93.50 88 LEU A N 1
ATOM 697 C CA . LEU A 1 88 ? 8.404 -3.447 -6.465 1.00 93.50 88 LEU A CA 1
ATOM 698 C C . LEU A 1 88 ? 9.057 -2.098 -6.792 1.00 93.50 88 LEU A C 1
ATOM 700 O O . LEU A 1 88 ? 8.367 -1.107 -7.007 1.00 93.50 88 LEU A O 1
ATOM 704 N N . THR A 1 89 ? 10.392 -2.053 -6.862 1.00 94.75 89 THR A N 1
ATOM 705 C CA . THR A 1 89 ? 11.114 -0.824 -7.240 1.00 94.75 89 THR A CA 1
ATOM 706 C C . THR A 1 89 ? 10.695 -0.382 -8.644 1.00 94.75 89 THR A C 1
ATOM 708 O O . THR A 1 89 ? 10.280 0.759 -8.827 1.00 94.75 89 THR A O 1
ATOM 711 N N . ARG A 1 90 ? 10.712 -1.308 -9.612 1.00 95.12 90 ARG A N 1
ATOM 712 C CA . ARG A 1 90 ? 10.343 -1.044 -11.007 1.00 95.12 90 ARG A CA 1
ATOM 713 C C . ARG A 1 90 ? 8.923 -0.524 -11.148 1.00 95.12 90 ARG A C 1
ATOM 715 O O . ARG A 1 90 ? 8.730 0.432 -11.889 1.00 95.12 90 ARG A O 1
ATOM 722 N N . TYR A 1 91 ? 7.973 -1.101 -10.421 1.00 94.75 91 TYR A N 1
ATOM 723 C CA . TYR A 1 91 ? 6.580 -0.672 -10.451 1.00 94.75 91 TYR A CA 1
ATOM 724 C C . TYR A 1 91 ? 6.425 0.788 -10.002 1.00 94.75 91 TYR A C 1
ATOM 726 O O . TYR A 1 91 ? 5.850 1.603 -10.716 1.00 94.75 91 TYR A O 1
ATOM 734 N N . PHE A 1 92 ? 6.992 1.147 -8.847 1.00 95.25 92 PHE A N 1
ATOM 735 C CA . PHE A 1 92 ? 6.802 2.483 -8.275 1.00 95.25 92 PHE A CA 1
ATOM 736 C C . PHE A 1 92 ? 7.673 3.565 -8.918 1.00 95.25 92 PHE A C 1
ATOM 738 O O . PHE A 1 92 ? 7.298 4.734 -8.896 1.00 95.25 92 PHE A O 1
ATOM 745 N N . THR A 1 93 ? 8.842 3.222 -9.467 1.00 95.94 93 THR A N 1
ATOM 746 C CA . THR A 1 93 ? 9.809 4.220 -9.957 1.00 95.94 93 THR A CA 1
ATOM 747 C C . THR A 1 93 ? 10.070 4.165 -11.459 1.00 95.94 93 THR A C 1
ATOM 749 O O . THR A 1 93 ? 10.844 4.980 -11.957 1.00 95.94 93 THR A O 1
ATOM 752 N N . GLY A 1 94 ? 9.531 3.174 -12.173 1.00 95.00 94 GLY A N 1
ATOM 753 C CA . GLY A 1 94 ? 9.851 2.912 -13.581 1.00 95.00 94 GLY A CA 1
ATOM 754 C C . GLY A 1 94 ? 11.275 2.392 -13.829 1.00 95.00 94 GLY A C 1
ATOM 755 O O . GLY A 1 94 ? 11.701 2.297 -14.976 1.00 95.00 94 GLY A O 1
ATOM 756 N N . GLY A 1 95 ? 12.036 2.056 -12.780 1.00 93.75 95 GLY A N 1
ATOM 757 C CA . GLY A 1 95 ? 13.451 1.679 -12.883 1.00 93.75 95 GLY A CA 1
ATOM 758 C C . GLY A 1 95 ? 13.898 0.707 -11.794 1.00 93.75 95 GLY A C 1
ATOM 759 O O . GLY A 1 95 ? 13.125 0.332 -10.922 1.00 93.75 95 GLY A O 1
ATOM 760 N N . CYS A 1 96 ? 15.148 0.251 -11.834 1.00 93.38 96 CYS A N 1
ATOM 761 C CA . CYS A 1 96 ? 15.660 -0.740 -10.883 1.00 93.38 96 CYS A CA 1
ATOM 762 C C . CYS A 1 96 ? 17.054 -0.385 -10.357 1.00 93.38 96 CYS A C 1
ATOM 764 O O . CYS A 1 96 ? 17.788 0.392 -10.962 1.00 93.38 96 CYS A O 1
ATOM 766 N N . GLY A 1 97 ? 17.433 -0.993 -9.232 1.00 91.94 97 GLY A N 1
ATOM 767 C CA . GLY A 1 97 ? 18.724 -0.771 -8.576 1.00 91.94 97 GLY A CA 1
ATOM 768 C C . GLY A 1 97 ? 18.648 0.189 -7.389 1.00 91.94 97 GLY A C 1
ATOM 769 O O . GLY A 1 97 ? 17.585 0.697 -7.034 1.00 91.94 97 GLY A O 1
ATOM 770 N N . GLU A 1 98 ? 19.788 0.404 -6.732 1.00 93.56 98 GLU A N 1
ATOM 771 C CA . GLU A 1 98 ? 19.830 1.098 -5.439 1.00 93.56 98 GLU A CA 1
ATOM 772 C C . GLU A 1 98 ? 19.421 2.572 -5.532 1.00 93.56 98 GLU A C 1
ATOM 774 O O . GLU A 1 98 ? 18.644 3.040 -4.706 1.00 93.56 98 GLU A O 1
ATOM 779 N N . ALA A 1 99 ? 19.833 3.282 -6.587 1.00 95.25 99 ALA A N 1
ATOM 780 C CA . ALA A 1 99 ? 19.483 4.691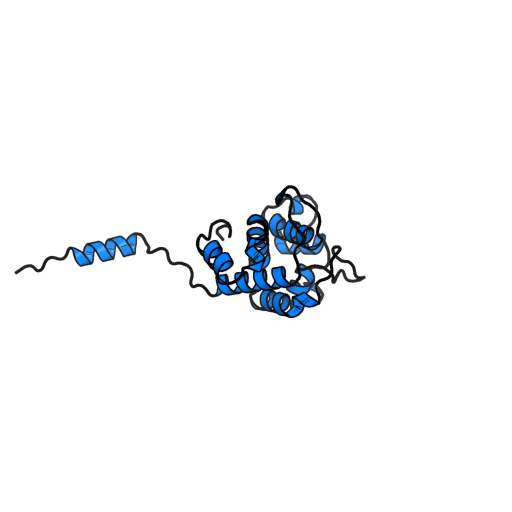 -6.783 1.00 95.25 99 ALA A CA 1
ATOM 781 C C . ALA A 1 99 ? 17.959 4.931 -6.812 1.00 95.25 99 ALA A C 1
ATOM 783 O O . ALA A 1 99 ? 17.464 5.894 -6.229 1.00 95.25 99 ALA A O 1
ATOM 784 N N . PHE A 1 100 ? 17.199 4.022 -7.430 1.00 96.50 100 PHE A N 1
ATOM 785 C CA . PHE A 1 100 ? 15.740 4.114 -7.506 1.00 96.50 100 PHE A CA 1
ATOM 786 C C . PHE A 1 100 ? 15.066 3.830 -6.158 1.00 96.50 100 PHE A C 1
ATOM 788 O O . PHE A 1 100 ? 14.045 4.428 -5.832 1.00 96.50 100 PHE A O 1
ATOM 795 N N . ARG A 1 101 ? 15.678 3.003 -5.303 1.00 93.88 101 ARG A N 1
ATOM 796 C CA . ARG A 1 101 ? 15.148 2.673 -3.967 1.00 93.88 101 ARG A CA 1
ATOM 797 C C . ARG A 1 101 ? 15.222 3.826 -2.967 1.00 93.88 101 ARG A C 1
ATOM 799 O O . ARG A 1 101 ? 14.661 3.710 -1.875 1.00 93.88 101 ARG A O 1
ATOM 806 N N . HIS A 1 102 ? 15.907 4.912 -3.307 1.00 94.31 102 HIS A N 1
ATOM 807 C CA . HIS A 1 102 ? 15.919 6.147 -2.524 1.00 94.31 102 HIS A CA 1
ATOM 808 C C . HIS A 1 102 ? 14.880 7.165 -3.002 1.00 94.31 102 HIS A C 1
ATOM 810 O O . HIS A 1 102 ? 14.689 8.183 -2.341 1.00 94.31 102 HIS A O 1
ATOM 816 N N . GLN A 1 103 ? 14.185 6.900 -4.113 1.00 95.00 103 GLN A N 1
ATOM 817 C CA . GLN A 1 103 ? 13.198 7.834 -4.638 1.00 95.00 103 GLN A CA 1
ATOM 818 C C . GLN A 1 103 ? 11.974 7.926 -3.709 1.00 95.00 103 GLN A C 1
ATOM 820 O O . GLN A 1 103 ? 11.578 6.909 -3.120 1.00 95.00 103 GLN A O 1
ATOM 825 N N . PRO A 1 104 ? 11.373 9.124 -3.557 1.00 94.25 104 PRO A N 1
ATOM 826 C CA . PRO A 1 104 ? 10.239 9.343 -2.662 1.00 94.25 104 PRO A CA 1
ATOM 827 C C . PRO A 1 104 ? 9.053 8.416 -2.934 1.00 94.25 104 PRO A C 1
ATOM 829 O O . PRO A 1 104 ? 8.516 7.847 -1.992 1.00 94.25 104 PRO A O 1
ATOM 832 N N . GLN A 1 105 ? 8.709 8.189 -4.202 1.00 93.75 105 GLN A N 1
ATOM 833 C CA . GLN A 1 105 ? 7.563 7.370 -4.608 1.00 93.75 105 GLN A CA 1
ATOM 834 C C . GLN A 1 105 ? 7.698 5.879 -4.258 1.00 93.75 105 GLN A C 1
ATOM 836 O O . GLN A 1 105 ? 6.701 5.183 -4.125 1.00 93.75 105 GLN A O 1
ATOM 841 N N . TYR A 1 106 ? 8.917 5.378 -4.043 1.00 95.31 106 TYR A N 1
ATOM 842 C CA . TYR A 1 106 ? 9.136 4.003 -3.582 1.00 95.31 106 TYR A CA 1
ATOM 843 C C . TYR A 1 106 ? 9.019 3.858 -2.058 1.00 95.31 106 TYR A C 1
ATOM 845 O O . TYR A 1 106 ? 8.784 2.756 -1.554 1.00 95.31 106 TYR A O 1
ATOM 853 N N . GLN A 1 107 ? 9.216 4.944 -1.296 1.00 94.62 107 GLN A N 1
ATOM 854 C CA . GLN A 1 107 ? 9.296 4.850 0.164 1.00 94.62 107 GLN A CA 1
ATOM 855 C C . GLN A 1 107 ? 8.005 4.318 0.802 1.00 94.62 107 GLN A C 1
ATOM 857 O O . GLN A 1 107 ? 8.138 3.403 1.616 1.00 94.62 107 GLN A O 1
ATOM 862 N N . PRO A 1 108 ? 6.793 4.799 0.452 1.00 95.25 108 PRO A N 1
ATOM 863 C CA . PRO A 1 108 ? 5.557 4.297 1.053 1.00 95.25 108 PRO A CA 1
ATOM 864 C C . PRO A 1 108 ? 5.418 2.781 0.901 1.00 95.25 108 PRO A C 1
ATOM 866 O O . PRO A 1 108 ? 5.258 2.062 1.886 1.00 95.25 108 PRO A O 1
ATOM 869 N N . ALA A 1 109 ? 5.631 2.275 -0.316 1.00 94.81 109 ALA A N 1
ATOM 870 C CA . ALA A 1 109 ? 5.536 0.854 -0.617 1.00 94.81 109 ALA A CA 1
ATOM 871 C C . ALA A 1 109 ? 6.566 0.012 0.147 1.00 94.81 109 ALA A C 1
ATOM 873 O O . ALA A 1 109 ? 6.223 -0.987 0.778 1.00 94.81 109 ALA A O 1
ATOM 874 N N . LYS A 1 110 ? 7.833 0.446 0.150 1.00 93.69 110 LYS A N 1
ATOM 875 C CA . LYS A 1 110 ? 8.912 -0.200 0.911 1.00 93.69 110 LYS A CA 1
ATOM 876 C C . LYS A 1 110 ? 8.568 -0.316 2.393 1.00 93.69 110 LYS A C 1
ATOM 878 O O . LYS A 1 110 ? 8.856 -1.340 3.013 1.00 93.69 110 LYS A O 1
ATOM 883 N N . TRP A 1 111 ? 8.050 0.754 2.984 1.00 92.81 111 TRP A N 1
ATOM 884 C CA . TRP A 1 111 ? 7.794 0.776 4.414 1.00 92.81 111 TRP A CA 1
ATOM 885 C C . TRP A 1 111 ? 6.521 0.022 4.794 1.00 92.81 111 TRP A C 1
ATOM 887 O O . TRP A 1 111 ? 6.543 -0.663 5.814 1.00 92.81 111 TRP A O 1
ATOM 897 N N . LEU A 1 112 ? 5.486 0.036 3.948 1.00 92.81 112 LEU A N 1
ATOM 898 C CA . LEU A 1 112 ? 4.285 -0.784 4.127 1.00 92.81 112 LEU A CA 1
ATOM 899 C C . LEU A 1 112 ? 4.612 -2.284 4.138 1.00 92.81 112 LEU A C 1
ATOM 901 O O . LEU A 1 112 ? 4.150 -3.019 5.007 1.00 92.81 112 LEU A O 1
ATOM 905 N N . VAL A 1 113 ? 5.476 -2.711 3.216 1.00 91.81 113 VAL A N 1
ATOM 906 C CA . VAL A 1 113 ? 6.097 -4.044 3.177 1.00 91.81 113 VAL A CA 1
ATOM 907 C C . VAL A 1 113 ? 6.717 -4.373 4.539 1.00 91.81 113 VAL A C 1
ATOM 909 O O . VAL A 1 113 ? 6.276 -5.281 5.235 1.00 91.81 113 VAL A O 1
ATOM 912 N N . ARG A 1 114 ? 7.669 -3.572 5.016 1.00 90.50 114 ARG A N 1
ATOM 913 C CA . ARG A 1 114 ? 8.33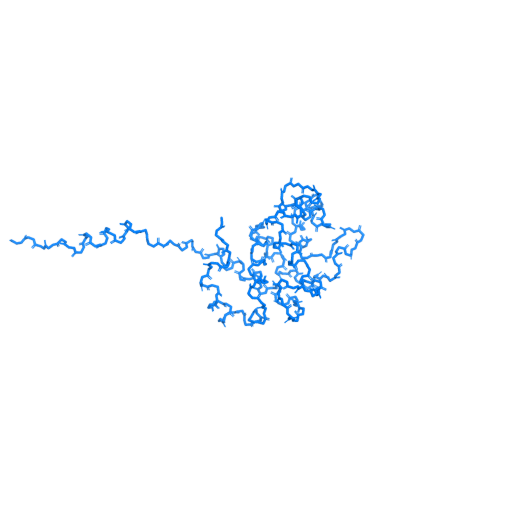7 -3.821 6.309 1.00 90.50 114 ARG A CA 1
ATOM 914 C C . ARG A 1 114 ? 7.376 -3.89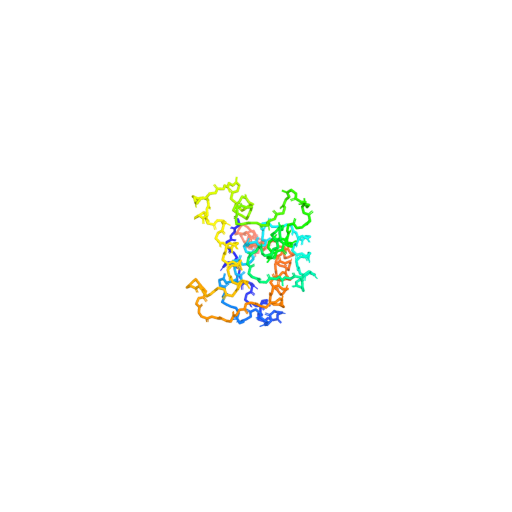4 7.494 1.00 90.50 114 ARG A C 1
ATOM 916 O O . ARG A 1 114 ? 7.525 -4.747 8.365 1.00 90.50 114 ARG A O 1
ATOM 923 N N . VAL A 1 115 ? 6.387 -3.007 7.510 1.00 90.56 115 VAL A N 1
ATOM 924 C CA . VAL A 1 115 ? 5.325 -2.966 8.520 1.00 90.56 115 VAL A CA 1
ATOM 925 C C . VAL A 1 115 ? 4.529 -4.261 8.549 1.00 90.56 115 VAL A C 1
ATOM 927 O O . VAL A 1 115 ? 4.310 -4.818 9.625 1.00 90.56 115 VAL A O 1
ATOM 930 N N . TRP A 1 116 ? 4.124 -4.747 7.380 1.00 90.69 116 TRP A N 1
ATOM 931 C CA . TRP A 1 116 ? 3.392 -5.998 7.231 1.00 90.69 116 TRP A CA 1
ATOM 932 C C . TRP A 1 116 ? 4.157 -7.200 7.786 1.00 90.69 116 TRP A C 1
ATOM 934 O O . TRP A 1 116 ? 3.601 -8.027 8.512 1.00 90.69 116 TRP A O 1
ATOM 944 N N . ASP A 1 117 ? 5.460 -7.233 7.533 1.00 87.75 117 ASP A N 1
ATOM 945 C CA . ASP A 1 117 ? 6.350 -8.262 8.064 1.00 87.75 117 ASP A CA 1
ATOM 946 C C . ASP A 1 117 ? 6.587 -8.179 9.572 1.00 87.75 117 ASP A C 1
ATOM 948 O O . ASP A 1 117 ? 7.155 -9.098 10.163 1.00 87.75 117 ASP A O 1
ATOM 952 N N . GLY A 1 118 ? 6.134 -7.104 10.216 1.00 87.44 118 GLY A N 1
ATOM 953 C CA . GLY A 1 118 ? 6.399 -6.848 11.623 1.00 87.44 118 GLY A CA 1
ATOM 954 C C . GLY A 1 118 ? 7.839 -6.405 11.886 1.00 87.44 118 GLY A C 1
ATOM 955 O O . GLY A 1 118 ? 8.304 -6.509 13.023 1.00 87.44 118 GLY A O 1
ATOM 956 N N . GLU A 1 119 ? 8.556 -5.903 10.872 1.00 87.25 119 GLU A N 1
ATOM 957 C CA . GLU A 1 119 ? 9.851 -5.266 11.097 1.00 87.25 119 GLU A CA 1
ATOM 958 C C . GLU A 1 119 ? 9.648 -4.002 11.940 1.00 87.25 119 GLU A C 1
ATOM 960 O O . GLU A 1 119 ? 8.912 -3.082 11.572 1.00 87.25 119 GLU A O 1
ATOM 965 N N . LYS A 1 120 ? 10.341 -3.922 13.079 1.00 81.06 120 LYS A N 1
ATOM 966 C CA . LYS A 1 120 ? 10.368 -2.695 13.879 1.00 81.06 120 LYS A CA 1
ATOM 967 C C . LYS A 1 120 ? 11.172 -1.637 13.136 1.00 81.06 120 LYS A C 1
ATOM 969 O O . LYS A 1 120 ? 12.332 -1.858 12.792 1.00 81.06 120 LYS A O 1
ATOM 974 N N . THR A 1 121 ? 10.572 -0.472 12.919 1.00 81.19 121 THR A N 1
ATOM 975 C CA . THR A 1 121 ? 11.222 0.634 12.211 1.00 81.19 121 THR A CA 1
ATOM 976 C C . THR A 1 121 ? 11.178 1.900 13.050 1.00 81.19 121 THR A C 1
ATOM 978 O O . THR A 1 121 ? 10.200 2.172 13.741 1.00 81.19 121 THR A O 1
ATOM 981 N N . THR A 1 122 ? 12.223 2.719 12.960 1.00 86.00 122 THR A N 1
ATOM 982 C CA . THR A 1 122 ? 12.239 4.041 13.600 1.00 86.00 122 THR A CA 1
ATOM 983 C C . THR A 1 122 ? 11.256 5.018 12.953 1.00 86.00 122 THR A C 1
ATOM 985 O O . THR A 1 122 ? 10.882 5.996 13.588 1.00 86.00 122 THR A O 1
ATOM 988 N N . ARG A 1 123 ? 10.800 4.746 11.719 1.00 87.31 123 ARG A N 1
ATOM 989 C CA . ARG A 1 123 ? 9.855 5.595 10.973 1.00 87.31 123 ARG A CA 1
ATOM 990 C C . ARG A 1 123 ? 8.484 5.674 11.642 1.00 87.31 123 ARG A C 1
ATOM 992 O O . ARG A 1 123 ? 7.875 6.736 11.636 1.00 87.31 123 ARG A O 1
ATOM 999 N N . TYR A 1 124 ? 8.013 4.562 12.201 1.00 86.69 124 TYR A N 1
ATOM 1000 C CA . TYR A 1 124 ? 6.665 4.449 12.772 1.00 86.69 124 TYR A CA 1
ATOM 1001 C C . TYR A 1 124 ? 6.653 4.399 14.301 1.00 86.69 124 TYR A C 1
ATOM 1003 O O . TYR A 1 124 ? 5.593 4.288 14.910 1.00 86.69 124 TYR A O 1
ATOM 1011 N N . GLY A 1 125 ? 7.827 4.473 14.930 1.00 82.12 125 GLY A N 1
ATOM 1012 C CA . GLY A 1 125 ? 7.965 4.314 16.371 1.00 82.12 125 GLY A CA 1
ATOM 1013 C C . GLY A 1 125 ? 7.704 2.880 16.840 1.00 82.12 125 GLY A C 1
ATOM 1014 O O . GLY A 1 125 ? 7.841 1.914 16.087 1.00 82.12 125 GLY A O 1
ATOM 1015 N N . ASN A 1 126 ? 7.365 2.738 18.120 1.00 80.56 126 ASN A N 1
ATOM 1016 C CA . ASN A 1 126 ? 7.084 1.445 18.737 1.00 80.56 126 ASN A CA 1
ATOM 1017 C C . ASN A 1 126 ? 5.574 1.174 18.699 1.00 80.56 126 ASN A C 1
ATOM 1019 O O . ASN A 1 126 ? 4.817 1.830 19.410 1.00 80.56 126 ASN A O 1
ATOM 1023 N N . TRP A 1 127 ? 5.145 0.219 17.879 1.00 82.44 127 TRP A N 1
ATOM 1024 C CA . TRP A 1 127 ? 3.743 -0.176 17.742 1.00 82.44 127 TRP A CA 1
ATOM 1025 C C . TRP A 1 127 ? 3.644 -1.685 17.440 1.00 82.44 127 TRP A C 1
ATOM 1027 O O . TRP A 1 127 ? 4.658 -2.348 17.192 1.00 82.44 127 TRP A O 1
ATOM 1037 N N . ASN A 1 128 ? 2.437 -2.246 17.541 1.00 81.62 128 ASN A N 1
ATOM 1038 C CA . ASN A 1 128 ? 2.186 -3.675 17.307 1.00 81.62 128 ASN A CA 1
ATOM 1039 C C . ASN A 1 128 ? 2.274 -4.018 15.817 1.00 81.62 128 ASN A C 1
ATOM 1041 O O . ASN A 1 128 ? 2.225 -3.133 14.991 1.00 81.62 128 ASN A O 1
ATOM 1045 N N . ALA A 1 129 ? 2.399 -5.285 15.429 1.00 83.88 129 ALA A N 1
ATOM 1046 C CA . ALA A 1 129 ? 2.368 -5.618 14.001 1.00 83.88 129 ALA A CA 1
ATOM 1047 C C . ALA A 1 129 ? 0.960 -5.404 13.410 1.00 83.88 129 ALA A C 1
ATOM 1049 O O . ALA A 1 129 ? -0.037 -5.693 14.075 1.00 83.88 129 ALA A O 1
ATOM 1050 N N . ILE A 1 130 ? 0.884 -4.976 12.148 1.00 91.56 130 ILE A N 1
ATOM 1051 C CA . ILE A 1 130 ? -0.391 -4.843 11.431 1.00 91.56 130 ILE A CA 1
ATOM 1052 C C . ILE A 1 130 ? -1.036 -6.222 11.234 1.00 91.56 130 ILE A C 1
ATOM 1054 O O . ILE A 1 130 ? -0.352 -7.233 11.022 1.00 91.56 130 ILE A O 1
ATOM 1058 N N . THR A 1 131 ? -2.359 -6.278 11.340 1.00 93.00 131 THR A N 1
ATOM 1059 C CA . THR A 1 131 ? -3.148 -7.503 11.158 1.00 93.00 131 THR A CA 1
ATOM 1060 C C . THR A 1 131 ? -3.803 -7.526 9.774 1.00 93.00 131 THR A C 1
ATOM 1062 O O . THR A 1 131 ? -3.970 -6.468 9.166 1.00 93.00 131 THR A O 1
ATOM 1065 N N . PRO A 1 132 ? -4.229 -8.699 9.265 1.00 93.50 132 PRO A N 1
ATOM 1066 C CA . PRO A 1 132 ? -5.032 -8.765 8.043 1.00 93.50 132 PRO A CA 1
ATOM 1067 C C . PRO A 1 132 ? -6.286 -7.879 8.092 1.00 93.50 132 PRO A C 1
ATOM 1069 O O . PRO A 1 132 ? -6.591 -7.209 7.114 1.00 93.50 132 PRO A O 1
ATOM 1072 N N . ALA A 1 133 ? -6.963 -7.812 9.246 1.00 95.44 133 ALA A N 1
ATOM 1073 C CA . ALA A 1 133 ? -8.136 -6.955 9.439 1.00 95.44 133 ALA A CA 1
ATOM 1074 C C . ALA A 1 133 ? -7.801 -5.462 9.276 1.00 95.44 133 ALA A C 1
ATOM 1076 O O . ALA A 1 133 ? -8.536 -4.729 8.635 1.00 95.44 133 ALA A O 1
ATOM 1077 N N . MET A 1 134 ? -6.643 -5.014 9.767 1.00 95.88 134 MET A N 1
ATOM 1078 C CA . MET A 1 134 ? -6.197 -3.636 9.538 1.00 95.88 134 MET A CA 1
ATOM 1079 C C . MET A 1 134 ? -5.863 -3.367 8.065 1.00 95.88 134 MET A C 1
ATOM 1081 O O . MET A 1 134 ? -6.101 -2.266 7.586 1.00 95.88 134 MET A O 1
ATOM 1085 N N . ILE A 1 135 ? -5.320 -4.345 7.328 1.00 95.94 135 ILE A N 1
ATOM 1086 C CA . ILE A 1 135 ? -5.120 -4.201 5.875 1.00 95.94 135 ILE A CA 1
ATOM 1087 C C . ILE A 1 135 ? -6.464 -4.093 5.152 1.00 95.94 135 ILE A C 1
ATOM 1089 O O . ILE A 1 135 ? -6.595 -3.265 4.255 1.00 95.94 135 ILE A O 1
ATOM 1093 N N . HIS A 1 136 ? -7.456 -4.886 5.562 1.00 96.31 136 HIS A N 1
ATOM 1094 C CA . HIS A 1 136 ? -8.818 -4.800 5.043 1.00 96.31 136 HIS A CA 1
ATOM 1095 C C . HIS A 1 136 ? -9.391 -3.389 5.245 1.00 96.31 136 HIS A C 1
ATOM 1097 O O . HIS A 1 136 ? -9.758 -2.739 4.268 1.00 96.31 136 HIS A O 1
ATOM 1103 N N . ASP A 1 137 ? -9.356 -2.879 6.479 1.00 97.06 137 ASP A N 1
ATOM 1104 C CA . ASP A 1 137 ? -9.821 -1.529 6.826 1.00 97.06 137 ASP A CA 1
ATOM 1105 C C . ASP A 1 137 ? -9.079 -0.435 6.031 1.00 97.06 137 ASP A C 1
ATOM 1107 O O . ASP A 1 137 ? -9.687 0.528 5.567 1.00 97.06 137 ASP A O 1
ATOM 1111 N N . LEU A 1 138 ? -7.761 -0.575 5.820 1.00 96.94 138 LEU A N 1
ATOM 1112 C CA . LEU A 1 138 ? -6.985 0.356 4.987 1.00 96.94 138 LEU A CA 1
ATOM 1113 C C . LEU A 1 138 ? -7.437 0.343 3.521 1.00 96.94 138 LEU A C 1
ATOM 1115 O O . LEU A 1 138 ? -7.435 1.393 2.876 1.00 96.94 138 LEU A O 1
ATOM 1119 N N . CYS A 1 139 ? -7.810 -0.821 2.984 1.00 96.81 139 CYS A N 1
ATOM 1120 C CA . CYS A 1 139 ? -8.335 -0.927 1.623 1.00 96.81 139 CYS A CA 1
ATOM 1121 C C . CYS A 1 139 ? -9.715 -0.272 1.515 1.00 96.81 139 CYS A C 1
ATOM 1123 O O . CYS A 1 139 ? -9.948 0.489 0.579 1.00 96.81 139 CYS A O 1
ATOM 1125 N N . GLU A 1 140 ? -10.610 -0.511 2.478 1.00 96.88 140 GLU A N 1
ATOM 1126 C CA . GLU A 1 140 ? -11.926 0.139 2.518 1.00 96.88 140 GLU A CA 1
ATOM 1127 C C . GLU A 1 140 ? -11.808 1.659 2.613 1.00 96.88 140 GLU A C 1
ATOM 1129 O O . GLU A 1 140 ? -12.452 2.371 1.842 1.00 96.88 140 GLU A O 1
ATOM 1134 N N . LEU A 1 141 ? -10.922 2.161 3.477 1.00 95.62 141 LEU A N 1
ATOM 1135 C CA . LEU A 1 141 ? -10.630 3.588 3.565 1.00 95.62 141 LEU A CA 1
ATOM 1136 C C . LEU A 1 141 ? -10.111 4.136 2.226 1.00 95.62 141 LEU A C 1
ATOM 1138 O O . LEU A 1 141 ? -10.582 5.173 1.762 1.00 95.62 141 LEU A O 1
ATOM 1142 N N . ALA A 1 142 ? -9.177 3.441 1.570 1.00 94.88 142 ALA A N 1
ATOM 1143 C CA . ALA A 1 142 ? -8.649 3.863 0.274 1.00 94.88 142 ALA A CA 1
ATOM 1144 C C . ALA A 1 142 ? -9.720 3.899 -0.827 1.00 94.88 142 ALA A C 1
ATOM 1146 O O . ALA A 1 142 ? -9.693 4.788 -1.677 1.00 94.88 142 ALA A O 1
ATOM 1147 N N . LEU A 1 143 ? -10.656 2.948 -0.822 1.00 95.06 143 LEU A N 1
ATOM 1148 C CA . LEU A 1 143 ? -11.773 2.901 -1.766 1.00 95.06 143 LEU A CA 1
ATOM 1149 C C . LEU A 1 143 ? -12.787 4.013 -1.489 1.00 95.06 143 LEU A C 1
ATOM 1151 O O . LEU A 1 143 ? -13.211 4.690 -2.425 1.00 95.06 143 LEU A O 1
ATOM 1155 N N . LEU A 1 144 ? -13.113 4.256 -0.219 1.00 93.69 144 LEU A N 1
ATOM 1156 C CA . LEU A 1 144 ? -14.007 5.334 0.197 1.00 93.69 144 LEU A CA 1
ATOM 1157 C C . LEU A 1 144 ? -13.474 6.700 -0.257 1.00 93.69 144 LEU A C 1
ATOM 1159 O O . LEU A 1 144 ? -14.201 7.476 -0.873 1.00 93.69 144 LEU A O 1
ATOM 1163 N N . LEU A 1 145 ? -12.181 6.963 -0.042 1.00 90.94 145 LEU A N 1
ATOM 1164 C CA . LEU A 1 145 ? -11.540 8.221 -0.441 1.00 90.94 145 LEU A CA 1
ATOM 1165 C C . LEU A 1 145 ? -11.530 8.455 -1.960 1.00 90.94 145 LEU A C 1
ATOM 1167 O O . LEU A 1 145 ? -11.435 9.599 -2.392 1.00 90.94 145 LEU A O 1
ATOM 1171 N N . ARG A 1 146 ? -11.644 7.401 -2.779 1.00 90.31 146 ARG A N 1
ATOM 1172 C CA . ARG A 1 146 ? -11.762 7.519 -4.246 1.00 90.31 146 ARG A CA 1
ATOM 1173 C C . ARG A 1 146 ? -13.181 7.828 -4.710 1.00 90.31 146 ARG A C 1
ATOM 1175 O O . ARG A 1 146 ? -13.351 8.351 -5.806 1.00 90.31 146 ARG A O 1
ATOM 1182 N N . GLN A 1 147 ? -14.180 7.444 -3.919 1.00 87.50 147 GLN A N 1
ATOM 1183 C CA . GLN A 1 147 ? -15.593 7.682 -4.216 1.00 87.50 147 GLN A CA 1
ATOM 1184 C C . GLN A 1 147 ? -16.036 9.079 -3.781 1.00 87.50 147 GLN A C 1
ATOM 1186 O O . GLN A 1 147 ? -17.001 9.610 -4.332 1.00 87.50 147 GLN A O 1
ATOM 1191 N N . SER A 1 148 ? -15.329 9.684 -2.823 1.00 76.38 148 SER A N 1
ATOM 1192 C CA . SER A 1 148 ? -15.526 11.085 -2.477 1.00 76.38 148 SER A CA 1
ATOM 1193 C C . SER A 1 148 ? -15.301 11.950 -3.723 1.00 76.38 148 SER A C 1
ATOM 1195 O O . SER A 1 148 ? -14.233 11.855 -4.337 1.00 76.38 148 SER A O 1
ATOM 1197 N N . PRO A 1 149 ? -16.276 12.788 -4.128 1.00 65.81 149 PRO A N 1
ATOM 1198 C CA . PRO A 1 149 ? -16.036 13.760 -5.185 1.00 65.81 149 PRO A CA 1
ATOM 1199 C C . PRO A 1 149 ? -14.813 14.597 -4.794 1.00 65.81 149 PRO A C 1
ATOM 1201 O O . PRO A 1 149 ? -14.616 14.829 -3.596 1.00 65.81 149 PRO A O 1
ATOM 1204 N N . PRO A 1 150 ? -13.978 15.038 -5.755 1.00 61.66 150 PRO A N 1
ATOM 1205 C CA . PRO A 1 150 ? -12.876 15.929 -5.432 1.00 61.66 150 PRO A CA 1
ATOM 1206 C C . PRO A 1 150 ? -13.468 17.084 -4.637 1.00 61.66 150 PRO A C 1
ATOM 1208 O O . PRO A 1 150 ? -14.385 17.742 -5.138 1.00 61.66 150 PRO A O 1
ATOM 1211 N N . THR A 1 151 ? -13.010 17.257 -3.391 1.00 56.53 151 THR A N 1
ATOM 1212 C CA . THR A 1 151 ? -13.405 18.371 -2.535 1.00 56.53 151 THR A CA 1
ATOM 1213 C C . THR A 1 151 ? -13.107 19.617 -3.340 1.00 56.53 151 THR A C 1
ATOM 1215 O O . THR A 1 151 ? -11.958 20.031 -3.479 1.00 56.53 151 THR A O 1
ATOM 1218 N N . THR A 1 152 ? -14.139 20.129 -3.998 1.00 53.44 152 THR A N 1
ATOM 1219 C CA . THR A 1 152 ? -14.050 21.362 -4.746 1.00 53.44 152 THR A CA 1
ATOM 1220 C C . THR A 1 152 ? -14.044 22.373 -3.629 1.00 53.44 152 THR A C 1
ATOM 1222 O O . THR A 1 152 ? -15.101 22.702 -3.093 1.00 53.44 152 THR A O 1
ATOM 1225 N N . GLU A 1 153 ? -12.849 22.750 -3.166 1.00 55.44 153 GLU A N 1
ATOM 1226 C CA . GLU A 1 153 ? -12.728 23.980 -2.402 1.00 55.44 153 GLU A CA 1
ATOM 1227 C C . GLU A 1 153 ? -13.495 25.020 -3.217 1.00 55.44 153 GLU A C 1
ATOM 1229 O O . GLU A 1 153 ? -13.233 25.120 -4.426 1.00 55.44 153 GLU A O 1
ATOM 1234 N N . PRO A 1 154 ? -14.506 25.690 -2.633 1.00 55.81 154 PRO A N 1
ATOM 1235 C CA . PRO A 1 154 ? -15.222 26.723 -3.354 1.00 55.81 154 PRO A CA 1
ATOM 1236 C C . PRO A 1 154 ? -14.153 27.651 -3.903 1.00 55.81 154 PRO A C 1
ATOM 1238 O O . PRO A 1 154 ? -13.314 28.163 -3.156 1.00 55.81 154 PRO A O 1
ATOM 1241 N N . SER A 1 155 ? -14.105 27.762 -5.230 1.00 61.81 155 SER A N 1
ATOM 1242 C CA . SER A 1 155 ? -13.139 28.643 -5.853 1.00 61.81 155 SER A CA 1
ATOM 1243 C C . SER A 1 155 ? -13.364 30.007 -5.225 1.00 61.81 155 SER A C 1
ATOM 1245 O O . SER A 1 155 ? -14.507 30.441 -5.089 1.00 61.81 155 SER A O 1
ATOM 1247 N N . ILE A 1 156 ? -12.294 30.710 -4.860 1.00 68.88 156 ILE A N 1
ATOM 1248 C CA . ILE A 1 156 ? -12.403 32.097 -4.393 1.00 68.88 156 ILE A CA 1
ATOM 1249 C C . ILE A 1 156 ? -13.263 32.909 -5.391 1.00 68.88 156 ILE A C 1
ATOM 1251 O O . ILE A 1 156 ? -14.011 33.795 -4.995 1.00 68.88 156 ILE A O 1
ATOM 1255 N N . ALA A 1 157 ? -13.245 32.550 -6.683 1.00 62.12 157 ALA A N 1
ATOM 1256 C CA . ALA A 1 157 ? -14.121 33.122 -7.706 1.00 62.12 157 ALA A CA 1
ATOM 1257 C C . ALA A 1 157 ? -15.632 32.890 -7.469 1.00 62.12 157 ALA A C 1
ATOM 1259 O O . ALA A 1 157 ? -16.416 33.806 -7.718 1.00 62.12 157 ALA A O 1
ATOM 1260 N N . ASP A 1 158 ? -16.033 31.721 -6.967 1.00 66.69 158 ASP A N 1
ATOM 1261 C CA . ASP A 1 158 ? -17.426 31.392 -6.634 1.00 66.69 158 ASP A CA 1
ATOM 1262 C C . ASP A 1 158 ? -17.884 32.150 -5.375 1.00 66.69 158 ASP A C 1
ATOM 1264 O O . ASP A 1 158 ? -19.010 32.650 -5.323 1.00 66.69 158 ASP A O 1
ATOM 1268 N N . GLU A 1 159 ? -16.991 32.335 -4.392 1.00 68.62 159 GLU A N 1
ATOM 1269 C CA . GLU A 1 159 ? -17.252 33.201 -3.231 1.00 68.62 159 GLU A CA 1
ATOM 1270 C C . GLU A 1 159 ? -17.452 34.667 -3.647 1.00 68.62 159 GLU A C 1
ATOM 1272 O O . GLU A 1 159 ? -18.414 35.308 -3.215 1.00 68.62 159 GLU A O 1
ATOM 1277 N N . TRP A 1 160 ? -16.608 35.203 -4.539 1.00 72.25 160 TRP A N 1
ATOM 1278 C CA . TRP A 1 160 ? -16.768 36.577 -5.033 1.00 72.25 160 TRP A CA 1
ATOM 1279 C C . TRP A 1 160 ? -18.037 36.760 -5.876 1.00 72.25 160 TRP A C 1
ATOM 1281 O O . TRP A 1 160 ? -18.695 37.794 -5.750 1.00 72.25 160 TRP A O 1
ATOM 1291 N N . GLN A 1 161 ? -18.434 35.777 -6.693 1.00 69.81 161 GLN A N 1
ATOM 1292 C CA . GLN A 1 161 ? -19.692 35.835 -7.452 1.00 69.81 161 GLN A CA 1
ATOM 1293 C C . GLN A 1 161 ? -20.933 35.759 -6.555 1.00 69.81 161 GLN A C 1
ATOM 1295 O O . GLN A 1 161 ? -21.912 36.478 -6.793 1.00 69.81 161 GLN A O 1
ATOM 1300 N N . SER A 1 162 ? -20.891 34.948 -5.494 1.00 74.94 162 SER A N 1
ATOM 1301 C CA . SER A 1 162 ? -21.966 34.888 -4.499 1.00 74.94 162 SER A CA 1
ATOM 1302 C C . SER A 1 162 ? -22.089 36.200 -3.712 1.00 74.94 162 SER A C 1
ATOM 1304 O O . SER A 1 162 ? -23.200 36.641 -3.409 1.00 74.94 162 SER A O 1
ATOM 1306 N N . LEU A 1 163 ? -20.969 36.866 -3.410 1.00 74.12 163 LEU A N 1
ATOM 1307 C CA . LEU A 1 163 ? -20.961 38.178 -2.752 1.00 74.12 163 LEU A CA 1
ATOM 1308 C C . LEU A 1 163 ? -21.439 39.307 -3.678 1.00 74.12 163 LEU A C 1
ATOM 1310 O O . LEU A 1 163 ? -22.170 40.189 -3.241 1.00 74.12 163 LEU A O 1
ATOM 1314 N N . GLN A 1 164 ? -21.103 39.272 -4.968 1.00 75.06 164 GLN A N 1
ATOM 1315 C CA . GLN A 1 164 ? -21.606 40.258 -5.932 1.00 75.06 164 GLN A CA 1
ATOM 1316 C C . GLN A 1 164 ? -23.115 40.122 -6.170 1.00 75.06 164 GLN A C 1
ATOM 1318 O O . GLN A 1 164 ? -23.814 41.129 -6.277 1.00 75.06 164 GLN A O 1
ATOM 1323 N N . SER A 1 165 ? -23.633 38.891 -6.193 1.00 76.00 165 SER A N 1
ATOM 1324 C CA . SER A 1 165 ? -25.066 38.631 -6.383 1.00 76.00 165 SER A CA 1
ATOM 1325 C C . SER A 1 165 ? -25.914 39.033 -5.171 1.00 76.00 165 SER A C 1
ATOM 1327 O O . SER A 1 165 ? -27.086 39.363 -5.334 1.00 76.00 165 SER A O 1
ATOM 1329 N N . SER A 1 166 ? -25.340 39.052 -3.961 1.00 77.50 166 SER A N 1
ATOM 1330 C CA . SER A 1 166 ? -26.043 39.465 -2.737 1.00 77.50 166 SER A CA 1
ATOM 1331 C C . SER A 1 166 ? -26.021 40.978 -2.476 1.00 77.50 166 SER A C 1
ATOM 1333 O O . SER A 1 166 ? -26.806 41.463 -1.663 1.00 77.50 166 SER A O 1
ATOM 1335 N N . MET A 1 167 ? -25.178 41.742 -3.186 1.00 74.81 167 MET A N 1
ATOM 1336 C CA . MET A 1 167 ? -25.082 43.207 -3.066 1.00 74.81 167 MET A CA 1
ATOM 1337 C C . MET A 1 167 ? -25.912 43.985 -4.103 1.00 74.81 167 MET A C 1
ATOM 1339 O O . MET A 1 167 ? -25.920 45.217 -4.072 1.00 74.81 167 MET A O 1
ATOM 1343 N N . ALA A 1 168 ? -26.626 43.309 -5.007 1.00 68.62 168 ALA A N 1
ATOM 1344 C CA . ALA A 1 168 ? -27.560 43.961 -5.922 1.00 68.62 168 ALA A CA 1
ATOM 1345 C C . ALA A 1 168 ? -28.805 44.442 -5.151 1.00 68.62 168 ALA A C 1
ATOM 1347 O O . ALA A 1 168 ? -29.787 43.718 -5.003 1.00 68.62 168 ALA A O 1
ATOM 1348 N N . LEU A 1 169 ? -28.747 45.666 -4.620 1.00 69.19 169 LEU A N 1
ATOM 1349 C CA . LEU A 1 169 ? -29.904 46.334 -4.027 1.00 69.19 169 LEU A CA 1
ATOM 1350 C C . LEU A 1 169 ? -30.973 46.587 -5.108 1.00 69.19 169 LEU A C 1
ATOM 1352 O O . LEU A 1 169 ? -30.617 46.998 -6.217 1.00 69.19 169 LEU A O 1
ATOM 1356 N N . PRO A 1 170 ? -32.267 46.382 -4.805 1.00 68.25 170 PRO A N 1
ATOM 1357 C CA . PRO A 1 170 ? -33.338 46.777 -5.707 1.00 68.25 170 PRO A CA 1
ATOM 1358 C C . PRO A 1 170 ? -33.312 48.302 -5.857 1.00 68.25 170 PRO A C 1
ATOM 1360 O O . PRO A 1 170 ? -33.356 49.037 -4.872 1.00 68.25 170 PRO A O 1
ATOM 1363 N N . ILE A 1 171 ? -33.174 48.762 -7.098 1.00 68.62 171 ILE A N 1
ATOM 1364 C CA . ILE A 1 171 ? -33.335 50.169 -7.454 1.00 68.62 171 ILE A CA 1
ATOM 1365 C C . ILE A 1 171 ? -34.836 50.371 -7.673 1.00 68.62 171 ILE A C 1
ATOM 1367 O O . ILE A 1 171 ? -35.356 49.924 -8.695 1.00 68.62 171 ILE A O 1
ATOM 1371 N N . ASP A 1 172 ? -35.501 50.989 -6.697 1.00 67.38 172 ASP A N 1
ATOM 1372 C CA . ASP A 1 172 ? -36.820 51.619 -6.861 1.00 67.38 172 ASP A CA 1
ATOM 1373 C C . ASP A 1 172 ? -36.657 53.087 -7.289 1.00 67.38 172 ASP A C 1
ATOM 1375 O O . ASP A 1 172 ? -35.748 53.769 -6.751 1.00 67.38 172 ASP A O 1
#